Protein AF-E0ND48-F1 (afdb_monomer_lite)

Foldseek 3Di:
DVVVVVVVCQDPPHPCPPHDPLVVCLVVVVVVCVPVVDQDSVVVLVVFDKDDPDPQKIWTADPVRWIKIWGWDDDPNGIDIDIFTDPDDPPDPPVVRVD

Sequence (99 aa):
TQAQLALYKYQPSSKYFGQSMAVIAQSEFVEFAKINKSENVIDCFSFFWNRRIKHDIWLISFSDNSEMVIKESLKDGHKIYKFEFCEIVDNCNFDDVFV

Organism: Neisseria meningitidis serogroup B (strain ATCC 13091 / M2091) (NCBI:txid862513)

pLDDT: mean 77.2, std 11.57, range [49.81, 91.19]

Radius of gyration: 14.3 Å; chains: 1; bounding box: 38×26×34 Å

InterPro domains:
  IPR009509 Protein of unknown function DUF1132 [PF06575] (5-98)

Secondary structure (DSSP, 8-state):
-HHHHHHHHTSTTSTTTT--HHHHHHHHHHHHHHHH--S-TGGGGTTSEEEESSSSEEEEE-TTS-EEEEEEEEETTEEEEEEEEE---TT--TTGGG-

Structure (mmCIF, N/CA/C/O backbone):
data_AF-E0ND48-F1
#
_entry.id   AF-E0ND48-F1
#
loop_
_atom_site.group_PDB
_atom_site.id
_atom_site.type_symbol
_atom_site.label_atom_id
_atom_site.label_alt_id
_atom_site.label_comp_id
_atom_site.label_asym_id
_atom_site.label_entity_id
_atom_site.label_seq_id
_atom_site.pdbx_PDB_ins_code
_atom_site.Cartn_x
_atom_site.Cartn_y
_atom_site.Cartn_z
_atom_site.occupancy
_atom_site.B_iso_or_equiv
_atom_site.auth_seq_id
_atom_site.auth_comp_id
_atom_site.auth_asym_id
_atom_site.auth_atom_id
_atom_site.pdbx_PDB_model_num
ATOM 1 N N . THR A 1 1 ? 20.592 13.822 -3.912 1.00 66.75 1 THR A N 1
ATOM 2 C CA . THR A 1 1 ? 19.253 14.440 -4.075 1.00 66.75 1 THR A CA 1
ATOM 3 C C . THR A 1 1 ? 18.172 13.407 -3.786 1.00 66.75 1 THR A C 1
ATOM 5 O O . THR A 1 1 ? 18.474 12.220 -3.803 1.00 66.75 1 THR A O 1
ATOM 8 N N . GLN A 1 2 ? 16.925 13.821 -3.530 1.00 51.69 2 GLN A N 1
ATOM 9 C CA . GLN A 1 2 ? 15.785 12.900 -3.329 1.00 51.69 2 GLN A CA 1
ATOM 10 C C . GLN A 1 2 ? 15.628 11.905 -4.502 1.00 51.69 2 GLN A C 1
ATOM 12 O O . GLN A 1 2 ? 15.428 10.715 -4.285 1.00 51.69 2 GLN A O 1
ATOM 17 N N . ALA A 1 3 ? 15.861 12.359 -5.740 1.00 56.97 3 ALA A N 1
ATOM 18 C CA . ALA A 1 3 ? 15.841 11.512 -6.936 1.00 56.97 3 ALA A CA 1
ATOM 19 C C . ALA A 1 3 ? 16.920 10.408 -6.934 1.00 56.97 3 ALA A C 1
ATOM 21 O O . ALA A 1 3 ? 16.657 9.284 -7.350 1.00 56.97 3 ALA A O 1
ATOM 22 N N . GLN A 1 4 ? 18.123 10.695 -6.425 1.00 56.16 4 GLN A N 1
ATOM 23 C CA . GLN A 1 4 ? 19.200 9.701 -6.314 1.00 56.16 4 GLN A CA 1
ATOM 24 C C . GLN A 1 4 ? 18.901 8.637 -5.247 1.00 56.16 4 GLN A C 1
ATOM 26 O O . GLN A 1 4 ? 19.252 7.477 -5.434 1.00 56.16 4 GLN A O 1
ATOM 31 N N . LEU A 1 5 ? 18.221 9.009 -4.156 1.00 58.38 5 LEU A N 1
ATOM 32 C CA . LEU A 1 5 ? 17.758 8.054 -3.142 1.00 58.38 5 LEU A CA 1
ATOM 33 C C . LEU A 1 5 ? 16.640 7.156 -3.683 1.00 58.38 5 LEU A C 1
ATOM 35 O O . LEU A 1 5 ? 16.655 5.956 -3.426 1.00 58.38 5 LEU A O 1
ATOM 39 N N . ALA A 1 6 ? 15.713 7.714 -4.469 1.00 61.25 6 ALA A N 1
ATOM 40 C CA . ALA A 1 6 ? 14.696 6.930 -5.166 1.00 61.25 6 ALA A CA 1
ATOM 41 C C . ALA A 1 6 ? 15.346 5.907 -6.113 1.00 61.25 6 ALA A C 1
ATOM 43 O O . ALA A 1 6 ? 15.048 4.725 -6.016 1.00 61.25 6 ALA A O 1
ATOM 44 N N . LEU A 1 7 ? 16.310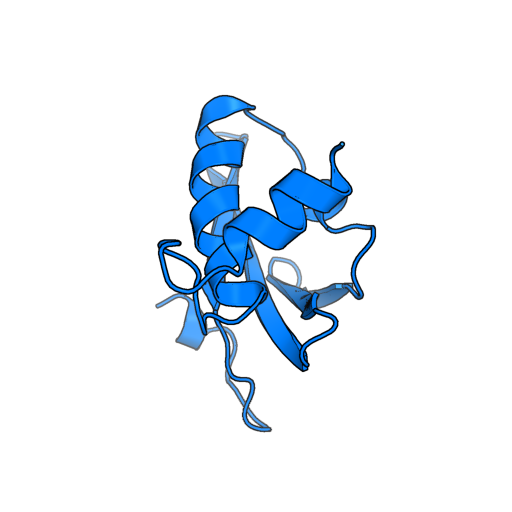 6.331 -6.939 1.00 59.31 7 LEU A N 1
ATOM 45 C CA . LEU A 1 7 ? 17.083 5.445 -7.821 1.00 59.31 7 LEU A CA 1
ATOM 46 C C . LEU A 1 7 ? 17.841 4.345 -7.059 1.00 59.31 7 LEU A C 1
ATOM 48 O O . LEU A 1 7 ? 17.885 3.211 -7.527 1.00 59.31 7 LEU A O 1
ATOM 52 N N . TYR A 1 8 ? 18.401 4.647 -5.882 1.00 58.38 8 TYR A N 1
ATOM 53 C CA . TYR A 1 8 ? 19.106 3.664 -5.049 1.00 58.38 8 TYR A CA 1
ATOM 54 C C . TYR A 1 8 ? 18.182 2.544 -4.551 1.00 58.38 8 TYR A C 1
ATOM 56 O O . TYR A 1 8 ? 18.576 1.379 -4.544 1.00 58.38 8 TYR A O 1
ATOM 64 N N . LYS A 1 9 ? 16.925 2.868 -4.206 1.00 60.31 9 LYS A N 1
ATOM 65 C CA . LYS A 1 9 ? 15.929 1.865 -3.793 1.00 60.31 9 LYS A CA 1
ATOM 66 C C . LYS A 1 9 ? 15.603 0.861 -4.908 1.00 60.31 9 LYS A C 1
ATOM 68 O O . LYS A 1 9 ? 15.196 -0.247 -4.585 1.00 60.31 9 LYS A O 1
ATOM 73 N N . TYR A 1 10 ? 15.847 1.187 -6.176 1.00 62.44 10 TYR A N 1
ATOM 74 C CA . TYR A 1 10 ? 15.614 0.288 -7.313 1.00 62.44 10 TYR A CA 1
ATOM 75 C C . TYR A 1 10 ? 16.893 -0.367 -7.863 1.00 62.44 10 TYR A C 1
ATOM 77 O O . TYR A 1 10 ? 16.865 -0.942 -8.949 1.00 62.44 10 TYR A O 1
ATOM 85 N N . GLN A 1 11 ? 18.027 -0.294 -7.158 1.00 69.94 11 GLN A N 1
ATOM 86 C CA . GLN A 1 11 ? 19.253 -0.984 -7.580 1.00 69.94 11 GLN A CA 1
ATOM 87 C C . GLN A 1 11 ? 19.236 -2.478 -7.227 1.00 69.94 11 GLN A C 1
ATOM 89 O O . GLN A 1 11 ? 18.610 -2.836 -6.234 1.00 69.94 11 GLN A O 1
ATOM 94 N N . PRO A 1 12 ? 19.977 -3.342 -7.955 1.00 68.75 12 PRO A N 1
ATOM 95 C CA . PRO A 1 12 ? 20.057 -4.787 -7.688 1.00 68.75 12 PRO A CA 1
ATOM 96 C C . PRO A 1 12 ? 20.395 -5.186 -6.247 1.00 68.75 12 PRO A C 1
ATOM 98 O O . PRO A 1 12 ? 19.999 -6.252 -5.793 1.00 68.75 12 PRO A O 1
ATOM 101 N N . SER A 1 13 ? 21.127 -4.339 -5.523 1.00 76.06 13 SER A N 1
ATOM 102 C CA . SER A 1 13 ? 21.508 -4.552 -4.123 1.00 76.06 13 SER A CA 1
ATOM 103 C C . SER A 1 13 ? 20.442 -4.117 -3.107 1.00 76.06 13 SER A C 1
ATOM 105 O O . SER A 1 13 ? 20.631 -4.306 -1.907 1.00 76.06 13 SER A O 1
ATOM 107 N N . SER A 1 14 ? 19.344 -3.507 -3.554 1.00 80.44 14 SER A N 1
ATOM 108 C CA . SER A 1 14 ? 18.259 -3.039 -2.693 1.00 80.44 14 SER A CA 1
ATOM 109 C C . SER A 1 14 ?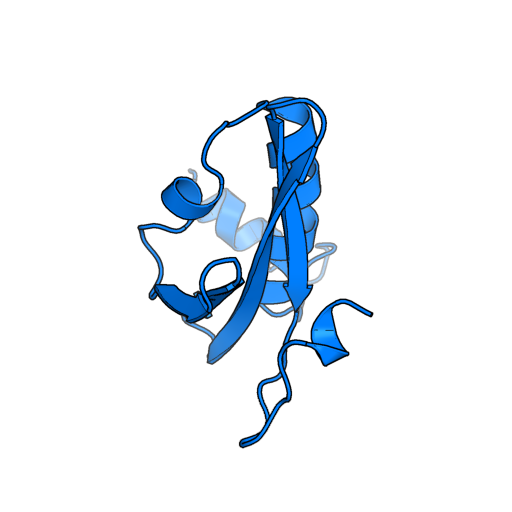 17.285 -4.165 -2.349 1.00 80.44 14 SER A C 1
ATOM 111 O O . SER A 1 14 ? 16.957 -4.992 -3.198 1.00 80.44 14 SER A O 1
ATOM 113 N N . LYS A 1 15 ? 16.706 -4.116 -1.139 1.00 79.94 15 LYS A N 1
ATOM 114 C CA . LYS A 1 15 ? 15.582 -4.986 -0.733 1.00 79.94 15 LYS A CA 1
ATOM 115 C C . LYS A 1 15 ? 14.340 -4.853 -1.628 1.00 79.94 15 LYS A C 1
ATOM 117 O O . LYS A 1 15 ? 13.459 -5.699 -1.571 1.00 79.94 15 LYS A O 1
ATOM 122 N N . TYR A 1 16 ? 14.275 -3.796 -2.437 1.00 81.06 16 TYR A N 1
ATOM 123 C CA . TYR A 1 16 ? 13.157 -3.485 -3.326 1.00 81.06 16 TYR A CA 1
ATOM 124 C C . TYR A 1 16 ? 13.449 -3.738 -4.806 1.00 81.06 16 TYR A C 1
ATOM 126 O O . TYR A 1 16 ? 12.632 -3.397 -5.660 1.00 81.06 16 TYR A O 1
ATOM 134 N N . PHE A 1 17 ? 14.597 -4.331 -5.138 1.00 82.31 17 PHE A N 1
ATOM 135 C CA . PHE A 1 17 ? 14.902 -4.647 -6.526 1.00 82.31 17 PHE A CA 1
ATOM 136 C C . PHE A 1 17 ? 13.863 -5.599 -7.130 1.00 82.31 17 PHE A C 1
ATOM 138 O O . PHE A 1 17 ? 13.575 -6.653 -6.565 1.00 82.31 17 PHE A O 1
ATOM 145 N N . GLY A 1 18 ? 13.305 -5.219 -8.281 1.00 79.19 18 GLY A N 1
ATOM 146 C CA . GLY A 1 18 ? 12.290 -6.007 -8.986 1.00 79.19 18 GLY A CA 1
ATOM 147 C C . GLY A 1 18 ? 10.924 -6.080 -8.294 1.00 79.19 18 GLY A C 1
ATOM 148 O O . GLY A 1 18 ? 10.060 -6.803 -8.776 1.00 79.19 18 GLY A O 1
ATOM 149 N N . GLN A 1 19 ? 10.716 -5.359 -7.187 1.00 85.50 19 GLN A N 1
ATOM 150 C CA . GLN A 1 19 ? 9.422 -5.287 -6.508 1.00 85.50 19 GLN A CA 1
ATOM 151 C C . GLN A 1 19 ? 8.538 -4.206 -7.132 1.00 85.50 19 GLN A C 1
ATOM 153 O O . GLN A 1 19 ? 9.038 -3.177 -7.594 1.00 85.50 19 GLN A O 1
ATOM 158 N N . SER A 1 20 ? 7.223 -4.425 -7.104 1.00 86.50 20 SER A N 1
ATOM 159 C CA . SER A 1 20 ? 6.254 -3.423 -7.543 1.00 86.50 20 SER A CA 1
ATOM 160 C C . SER A 1 20 ? 6.187 -2.245 -6.570 1.00 86.50 20 SER A C 1
ATOM 162 O O . SER A 1 20 ? 6.444 -2.382 -5.369 1.00 86.50 20 SER A O 1
ATOM 164 N N . MET A 1 21 ? 5.802 -1.073 -7.069 1.00 86.50 21 MET A N 1
ATOM 165 C CA . MET A 1 21 ? 5.618 0.123 -6.250 1.00 86.50 21 MET A CA 1
ATOM 166 C C . MET A 1 21 ? 4.606 -0.108 -5.131 1.00 86.50 21 MET A C 1
ATOM 168 O O . MET A 1 21 ? 4.825 0.383 -4.027 1.00 86.50 21 MET A O 1
ATOM 172 N N . ALA A 1 22 ? 3.554 -0.888 -5.375 1.00 87.12 22 ALA A N 1
ATOM 173 C CA . ALA A 1 22 ? 2.578 -1.249 -4.358 1.00 87.12 22 ALA A CA 1
ATOM 174 C C . ALA A 1 22 ? 3.186 -2.080 -3.213 1.00 87.12 22 ALA A C 1
ATOM 176 O O . ALA A 1 22 ? 2.937 -1.768 -2.049 1.00 87.12 22 ALA A O 1
ATOM 177 N N . VAL A 1 23 ? 4.039 -3.070 -3.507 1.00 85.38 23 VAL A N 1
ATOM 178 C CA . VAL A 1 23 ? 4.735 -3.870 -2.476 1.00 85.38 23 VAL A CA 1
ATOM 179 C C . VAL A 1 23 ? 5.701 -3.006 -1.660 1.00 85.38 23 VAL A C 1
ATOM 181 O O . VAL A 1 23 ? 5.765 -3.100 -0.429 1.00 85.38 23 VAL A O 1
ATOM 184 N N . ILE A 1 24 ? 6.437 -2.124 -2.339 1.00 85.56 24 ILE A N 1
ATOM 185 C CA . ILE A 1 24 ? 7.357 -1.182 -1.691 1.00 85.56 24 ILE A CA 1
ATOM 186 C C . ILE A 1 24 ? 6.574 -0.218 -0.795 1.00 85.56 24 ILE A C 1
ATOM 188 O O . ILE A 1 24 ? 6.947 -0.001 0.359 1.00 85.56 24 ILE A O 1
ATOM 192 N N . ALA A 1 25 ? 5.478 0.342 -1.313 1.00 84.38 25 ALA A N 1
ATOM 193 C CA . ALA A 1 25 ? 4.616 1.262 -0.591 1.00 84.38 25 ALA A CA 1
ATOM 194 C C . ALA A 1 25 ? 4.012 0.591 0.642 1.00 84.38 25 ALA A C 1
ATOM 196 O O . ALA A 1 25 ? 4.139 1.152 1.722 1.00 84.38 25 ALA A O 1
ATOM 197 N N . GLN A 1 26 ? 3.444 -0.612 0.520 1.00 84.62 26 GLN A N 1
ATOM 198 C CA . GLN A 1 26 ? 2.905 -1.377 1.648 1.00 84.62 26 GLN A CA 1
ATOM 199 C C . GLN A 1 26 ? 3.958 -1.549 2.756 1.00 84.62 26 GLN A C 1
ATOM 201 O O . GLN A 1 26 ? 3.699 -1.234 3.919 1.00 84.62 26 GLN A O 1
ATOM 206 N N . SER A 1 27 ? 5.165 -1.988 2.387 1.00 81.81 27 SER A N 1
ATOM 207 C CA . SER A 1 27 ? 6.255 -2.260 3.332 1.00 81.81 27 SER A CA 1
ATOM 208 C C . SER A 1 27 ? 6.726 -0.998 4.063 1.00 81.81 27 SER A C 1
ATOM 210 O O . SER A 1 27 ? 6.859 -0.994 5.286 1.00 81.81 27 SER A O 1
ATOM 212 N N . GLU A 1 28 ? 6.949 0.097 3.333 1.00 80.69 28 GLU A N 1
ATOM 213 C CA . GLU A 1 28 ? 7.453 1.348 3.915 1.00 80.69 28 GLU A CA 1
ATOM 214 C C . GLU A 1 28 ? 6.353 2.120 4.660 1.00 80.69 28 GLU A C 1
ATOM 216 O O . GLU A 1 28 ? 6.628 2.756 5.679 1.00 80.69 28 GLU A O 1
ATOM 221 N N . PHE A 1 29 ? 5.097 2.071 4.199 1.00 78.12 29 PHE A N 1
ATOM 222 C CA . PHE A 1 29 ? 4.010 2.817 4.836 1.00 78.12 29 PHE A CA 1
ATOM 223 C C . PHE A 1 29 ? 3.542 2.207 6.149 1.00 78.12 29 PHE A C 1
ATOM 225 O O . PHE A 1 29 ? 3.159 2.959 7.046 1.00 78.12 29 PHE A O 1
ATOM 232 N N . VAL A 1 30 ? 3.619 0.884 6.317 1.00 69.00 30 VAL A N 1
ATOM 233 C CA . VAL A 1 30 ? 3.382 0.258 7.627 1.00 69.00 30 VAL A CA 1
ATOM 234 C C . VAL A 1 30 ? 4.363 0.809 8.667 1.00 69.00 30 VAL A C 1
ATOM 236 O O . VAL A 1 30 ? 3.971 1.094 9.800 1.00 69.00 30 VAL A O 1
ATOM 239 N N . GLU A 1 31 ? 5.628 1.002 8.294 1.00 68.81 31 GLU A N 1
ATOM 240 C CA . GLU A 1 31 ? 6.638 1.600 9.171 1.00 68.81 31 GLU A CA 1
ATOM 241 C C . GLU A 1 31 ? 6.393 3.101 9.378 1.00 68.81 31 GLU A C 1
ATOM 243 O O . GLU A 1 31 ? 6.382 3.576 10.516 1.00 68.81 31 GLU A O 1
ATOM 248 N N . PHE A 1 32 ? 6.105 3.842 8.305 1.00 71.88 32 PHE A N 1
ATOM 249 C CA . PHE A 1 32 ? 5.797 5.270 8.377 1.00 71.88 32 PHE A CA 1
ATOM 250 C C . PHE A 1 32 ? 4.590 5.564 9.280 1.00 71.88 32 PHE A C 1
ATOM 252 O O . PHE A 1 32 ? 4.664 6.472 10.111 1.00 71.88 32 PHE A O 1
ATOM 259 N N . ALA A 1 33 ? 3.502 4.796 9.158 1.00 66.56 33 ALA A N 1
ATOM 260 C CA . ALA A 1 33 ? 2.281 4.969 9.942 1.00 66.56 33 ALA A CA 1
ATOM 261 C C . ALA A 1 33 ? 2.515 4.703 11.438 1.00 66.56 33 ALA A C 1
ATOM 263 O O . ALA A 1 33 ? 2.022 5.457 12.279 1.00 66.56 33 ALA A O 1
ATOM 264 N N . LYS A 1 34 ? 3.328 3.688 11.777 1.00 65.12 34 LYS A N 1
ATOM 265 C CA . LYS A 1 34 ? 3.736 3.410 13.167 1.00 65.12 34 LYS A CA 1
ATOM 266 C C . LYS A 1 34 ? 4.501 4.579 13.790 1.00 65.12 34 LYS A C 1
ATOM 268 O O . LYS A 1 34 ? 4.311 4.867 14.968 1.00 65.12 34 LYS A O 1
ATOM 273 N N . ILE A 1 35 ? 5.360 5.239 13.011 1.00 68.81 35 ILE A N 1
ATOM 274 C CA . ILE A 1 35 ? 6.229 6.321 13.495 1.00 68.81 35 ILE A CA 1
ATOM 275 C C . ILE A 1 35 ? 5.473 7.651 13.581 1.00 68.81 35 ILE A C 1
ATOM 277 O O . ILE A 1 35 ? 5.578 8.356 14.582 1.00 68.81 35 ILE A O 1
ATOM 281 N N . ASN A 1 36 ? 4.707 8.001 12.546 1.00 64.50 36 ASN A N 1
ATOM 282 C CA . ASN A 1 36 ? 4.187 9.360 12.376 1.00 64.50 36 ASN A CA 1
ATOM 283 C C . ASN A 1 36 ? 2.785 9.572 12.952 1.00 64.50 36 ASN A C 1
ATOM 285 O O . ASN A 1 36 ? 2.318 10.707 12.949 1.00 64.50 36 ASN A O 1
ATOM 289 N N . LYS A 1 37 ? 2.112 8.516 13.442 1.00 65.56 37 LYS A N 1
ATOM 290 C CA . LYS A 1 37 ? 0.748 8.577 14.012 1.00 65.56 37 LYS A CA 1
ATOM 291 C C . LYS A 1 37 ? -0.227 9.414 13.163 1.00 65.56 37 LYS A C 1
ATOM 293 O O . LYS A 1 37 ? -1.099 10.083 13.709 1.00 65.56 37 LYS A O 1
ATOM 298 N N . SER A 1 38 ? -0.045 9.424 11.839 1.00 62.00 38 SER A N 1
ATOM 299 C CA . SER A 1 38 ? -0.855 10.253 10.946 1.00 62.00 38 SER A CA 1
ATOM 300 C C . SER A 1 38 ? -2.306 9.797 11.022 1.00 62.00 38 SER A C 1
ATOM 302 O O . SER A 1 38 ? -2.598 8.619 10.809 1.00 62.00 38 SER A O 1
ATOM 304 N N . GLU A 1 39 ? -3.211 10.725 11.326 1.00 62.94 39 GLU A N 1
ATOM 305 C CA . GLU A 1 39 ? -4.633 10.408 11.451 1.00 62.94 39 GLU A CA 1
ATOM 306 C C . GLU A 1 39 ? -5.265 10.069 10.097 1.00 62.94 39 GLU A C 1
ATOM 308 O O . GLU A 1 39 ? -6.235 9.312 10.069 1.00 62.94 39 GLU A O 1
ATOM 313 N N . ASN A 1 40 ? -4.705 10.552 8.978 1.00 76.25 40 ASN A N 1
ATOM 314 C CA . ASN A 1 40 ? -5.217 10.284 7.635 1.00 76.25 40 ASN A CA 1
ATOM 315 C C . ASN A 1 40 ? -4.131 9.765 6.681 1.00 76.25 40 ASN A C 1
ATOM 317 O O . ASN A 1 40 ? -3.446 10.523 5.998 1.00 76.25 40 ASN A O 1
ATOM 321 N N . VAL A 1 41 ? -3.976 8.441 6.635 1.00 80.31 41 VAL A N 1
ATOM 322 C CA . VAL A 1 41 ? -3.023 7.757 5.745 1.00 80.31 41 VAL A CA 1
ATOM 323 C C . VAL A 1 41 ? -3.366 7.961 4.268 1.00 80.31 41 VAL A C 1
ATOM 325 O O . VAL A 1 41 ? -2.459 8.005 3.441 1.00 80.31 41 VAL A O 1
ATOM 328 N N . ILE A 1 42 ? -4.649 8.107 3.926 1.00 84.31 42 ILE A N 1
ATOM 329 C CA . ILE A 1 42 ? -5.090 8.254 2.532 1.00 84.31 42 ILE A CA 1
ATOM 330 C C . ILE A 1 42 ? -4.527 9.539 1.911 1.00 84.31 42 ILE A C 1
ATOM 332 O O . ILE A 1 42 ? -4.094 9.523 0.760 1.00 84.31 42 ILE A O 1
ATOM 336 N N . ASP A 1 43 ? -4.422 10.620 2.689 1.00 84.69 43 ASP A N 1
ATOM 337 C CA . ASP A 1 43 ? -3.880 11.901 2.214 1.00 84.69 43 ASP A CA 1
ATOM 338 C C . ASP A 1 43 ? -2.412 11.785 1.776 1.00 84.69 43 ASP A C 1
ATOM 340 O O . ASP A 1 43 ? -1.978 12.481 0.854 1.00 84.69 43 ASP A O 1
ATOM 344 N N . CYS A 1 44 ? -1.647 10.859 2.367 1.00 82.94 44 CYS A N 1
ATOM 345 C CA . CYS A 1 44 ? -0.271 10.587 1.951 1.00 82.94 44 CYS A CA 1
ATOM 346 C C . CYS A 1 44 ? -0.179 10.011 0.527 1.00 82.94 44 CYS A C 1
ATOM 348 O O . CYS A 1 44 ? 0.873 10.116 -0.103 1.00 82.94 44 CYS A O 1
ATOM 350 N N . PHE A 1 45 ? -1.270 9.438 0.013 1.00 85.25 45 PHE A N 1
ATOM 351 C CA . PHE A 1 45 ? -1.373 8.895 -1.341 1.00 85.25 45 PHE A CA 1
ATOM 352 C C . PHE A 1 45 ? -2.129 9.814 -2.307 1.00 85.25 45 PHE A C 1
ATOM 354 O O . PHE A 1 45 ? -2.385 9.420 -3.441 1.00 85.25 45 PHE A O 1
ATOM 361 N N . SER A 1 46 ? -2.442 11.052 -1.909 1.00 84.38 46 SER A N 1
ATOM 362 C CA . SER A 1 46 ? -3.179 12.019 -2.742 1.00 84.38 46 SER A C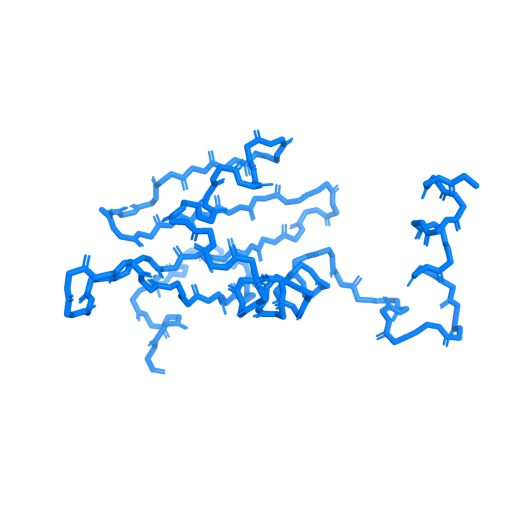A 1
ATOM 363 C C . SER A 1 46 ? -2.505 12.343 -4.084 1.00 84.38 46 SER A C 1
ATOM 365 O O . SER A 1 46 ? -3.183 12.730 -5.031 1.00 84.38 46 SER A O 1
ATOM 367 N N . PHE A 1 47 ? -1.185 12.152 -4.186 1.00 84.38 47 PHE A N 1
ATOM 368 C CA . PHE A 1 47 ? -0.419 12.325 -5.425 1.00 84.38 47 PHE A CA 1
ATOM 369 C C . PHE A 1 47 ? -0.543 11.150 -6.407 1.00 84.38 47 PHE A C 1
ATOM 371 O O . PHE A 1 47 ? -0.155 11.287 -7.566 1.00 84.38 47 PHE A O 1
ATOM 378 N N . PHE A 1 48 ? -1.056 10.004 -5.958 1.00 87.81 48 PHE A N 1
ATOM 379 C CA . PHE A 1 48 ? -1.331 8.842 -6.798 1.00 87.81 48 PHE A CA 1
ATOM 380 C C . PHE A 1 48 ? -2.799 8.816 -7.204 1.00 87.81 48 PHE A C 1
ATOM 382 O O . PHE A 1 48 ? -3.661 9.385 -6.527 1.00 87.81 48 PHE A O 1
ATOM 389 N N . TRP A 1 49 ? -3.098 8.110 -8.297 1.00 88.75 49 TRP A N 1
ATOM 390 C CA . TRP A 1 49 ? -4.485 7.820 -8.627 1.00 88.75 49 TRP A CA 1
ATOM 391 C C . TRP A 1 49 ? -5.086 6.990 -7.495 1.00 88.75 49 TRP A C 1
ATOM 393 O O . TRP A 1 49 ? -4.616 5.895 -7.195 1.00 88.75 49 TRP A O 1
ATOM 403 N N . ASN A 1 50 ? -6.105 7.532 -6.840 1.00 89.81 50 ASN A N 1
ATOM 404 C CA . ASN A 1 50 ? -6.774 6.871 -5.737 1.00 89.81 50 ASN A CA 1
ATOM 405 C C . ASN A 1 50 ? -8.285 6.972 -5.915 1.00 89.81 50 ASN A C 1
ATOM 407 O O . ASN A 1 50 ? -8.810 7.984 -6.383 1.00 89.81 50 ASN A O 1
ATOM 411 N N . ARG A 1 51 ? -8.993 5.903 -5.557 1.00 89.44 51 ARG A N 1
ATOM 412 C CA . ARG A 1 51 ? -10.456 5.877 -5.571 1.00 89.44 51 ARG A CA 1
ATOM 413 C C . ARG A 1 51 ? -10.996 5.099 -4.386 1.00 89.44 51 ARG A C 1
ATOM 415 O O . ARG A 1 51 ? -10.447 4.076 -3.986 1.00 89.44 51 ARG A O 1
ATOM 422 N N . ARG A 1 52 ? -12.123 5.558 -3.856 1.00 90.19 52 ARG A N 1
ATOM 423 C CA . ARG A 1 52 ? -12.865 4.848 -2.816 1.00 90.19 52 ARG A CA 1
ATOM 424 C C . ARG A 1 52 ? -13.723 3.757 -3.462 1.00 90.19 52 ARG A C 1
ATOM 426 O O . ARG A 1 52 ? -14.562 4.065 -4.305 1.00 90.19 52 ARG A O 1
ATOM 433 N N . ILE A 1 53 ? -13.496 2.498 -3.088 1.00 88.56 53 ILE A N 1
ATOM 434 C CA . ILE A 1 53 ? -14.225 1.326 -3.613 1.00 88.56 53 ILE A CA 1
ATOM 435 C C . ILE A 1 53 ? -15.408 0.966 -2.708 1.00 88.56 53 ILE A C 1
ATOM 437 O O . ILE A 1 53 ? -16.476 0.603 -3.195 1.00 88.56 53 ILE A O 1
ATOM 441 N N . LYS A 1 54 ? -15.232 1.104 -1.387 1.00 87.25 54 LYS A N 1
ATOM 442 C CA . LYS A 1 54 ? -16.282 0.962 -0.364 1.00 87.25 54 LYS A CA 1
ATOM 443 C C . LYS A 1 54 ? -16.144 2.053 0.689 1.00 87.25 54 LYS A C 1
ATOM 445 O O . LYS A 1 54 ? -15.200 2.837 0.657 1.00 87.25 54 LYS A O 1
ATOM 450 N N . HIS A 1 55 ? -17.069 2.111 1.646 1.00 87.56 55 HIS A N 1
ATOM 451 C CA . HIS A 1 55 ? -17.006 3.128 2.695 1.00 87.56 55 HIS A CA 1
ATOM 452 C C . HIS A 1 55 ? -15.663 3.098 3.452 1.00 87.56 55 HIS A C 1
ATOM 454 O O . HIS A 1 55 ? -15.156 4.142 3.836 1.00 87.56 55 HIS A O 1
ATOM 460 N N . ASP A 1 56 ? -15.067 1.934 3.642 1.00 88.88 5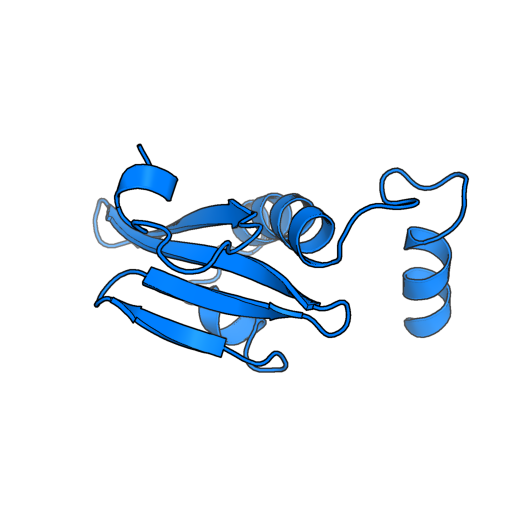6 ASP A N 1
ATOM 461 C CA . ASP A 1 56 ? -13.839 1.724 4.402 1.00 88.88 56 ASP A CA 1
ATOM 462 C C . ASP A 1 56 ? -12.656 1.291 3.535 1.00 88.88 56 ASP A C 1
ATOM 464 O O . ASP A 1 56 ? -11.570 1.095 4.065 1.00 88.88 56 ASP A O 1
ATOM 468 N N . ILE A 1 57 ? -12.830 1.148 2.218 1.00 89.44 57 ILE A N 1
ATOM 469 C CA . ILE A 1 57 ? -11.809 0.581 1.331 1.00 89.44 57 ILE A CA 1
ATOM 470 C C . ILE A 1 57 ? -11.439 1.564 0.224 1.00 89.44 57 ILE A C 1
ATOM 472 O O . ILE A 1 57 ? -12.293 2.014 -0.548 1.00 89.44 57 ILE A O 1
ATOM 476 N N . TRP A 1 58 ? -10.143 1.829 0.112 1.00 90.88 58 TRP A N 1
ATOM 477 C CA . TRP A 1 58 ? -9.522 2.666 -0.906 1.00 90.88 58 TRP A CA 1
ATOM 478 C C . TRP A 1 58 ? -8.597 1.839 -1.787 1.00 90.88 58 TRP A C 1
ATOM 480 O O . TRP A 1 58 ? -7.858 1.001 -1.286 1.00 90.88 58 TRP A O 1
ATOM 490 N N . LEU A 1 59 ? -8.620 2.104 -3.088 1.00 90.56 59 LEU A N 1
ATOM 491 C CA . LEU A 1 59 ? -7.669 1.571 -4.055 1.00 90.56 59 LEU A CA 1
ATOM 492 C C . LEU A 1 59 ? -6.698 2.676 -4.455 1.00 90.56 59 LEU A C 1
ATOM 494 O O . LEU A 1 59 ? -7.138 3.764 -4.832 1.00 90.56 59 LEU A O 1
ATOM 498 N N . ILE A 1 60 ? -5.405 2.378 -4.392 1.00 91.19 60 ILE A N 1
ATOM 499 C CA . ILE A 1 60 ? -4.309 3.232 -4.840 1.00 91.19 60 ILE A CA 1
ATOM 500 C C . ILE A 1 60 ? -3.651 2.556 -6.042 1.00 91.19 60 ILE A C 1
ATOM 502 O O . ILE A 1 60 ? -3.157 1.437 -5.913 1.00 91.19 60 ILE A O 1
ATOM 506 N N . SER A 1 61 ? -3.627 3.236 -7.186 1.00 90.31 61 SER A N 1
ATOM 507 C CA . SER A 1 61 ? -2.979 2.757 -8.409 1.00 90.31 61 SER A CA 1
ATOM 508 C C . SER A 1 61 ? -1.666 3.516 -8.630 1.00 90.31 61 SER A C 1
ATOM 510 O O . SER A 1 61 ? -1.625 4.752 -8.600 1.00 90.31 61 SER A O 1
ATOM 512 N N . PHE A 1 62 ? -0.584 2.772 -8.849 1.00 87.75 62 PHE A N 1
ATOM 513 C CA . PHE A 1 62 ? 0.764 3.301 -9.053 1.00 87.75 62 PHE A CA 1
ATOM 514 C C . PHE A 1 62 ? 1.138 3.349 -10.541 1.00 87.75 62 PHE A C 1
ATOM 516 O O . PHE A 1 62 ? 0.483 2.760 -11.398 1.00 87.75 62 PHE A O 1
ATOM 523 N N . SER A 1 63 ? 2.215 4.068 -10.871 1.00 86.19 63 SER A N 1
ATOM 524 C CA . SER A 1 63 ? 2.643 4.285 -12.263 1.00 86.19 63 SER A CA 1
ATOM 525 C C . SER A 1 63 ? 3.187 3.039 -12.967 1.00 86.19 63 SER A C 1
ATOM 527 O O . SER A 1 63 ? 3.299 3.038 -14.188 1.00 86.19 63 SER A O 1
ATOM 529 N N . ASP A 1 64 ? 3.552 1.997 -12.221 1.00 85.25 64 ASP A N 1
ATOM 530 C CA . ASP A 1 64 ? 3.972 0.694 -12.753 1.00 85.25 64 ASP A CA 1
ATOM 531 C C . ASP A 1 64 ? 2.787 -0.272 -12.958 1.00 85.25 64 ASP A C 1
ATOM 533 O O . ASP A 1 64 ? 2.994 -1.467 -13.156 1.00 85.25 64 ASP A O 1
ATOM 537 N N . ASN A 1 65 ? 1.553 0.249 -12.924 1.00 85.81 65 ASN A N 1
ATOM 538 C CA . ASN A 1 65 ? 0.283 -0.485 -12.975 1.00 85.81 65 ASN A CA 1
ATOM 539 C C . ASN A 1 65 ? 0.039 -1.427 -11.789 1.00 85.81 65 ASN A C 1
ATOM 541 O O . ASN A 1 65 ? -0.922 -2.192 -11.812 1.00 85.81 65 ASN A O 1
ATOM 545 N N . SER A 1 66 ? 0.879 -1.380 -10.754 1.00 86.88 66 SER A N 1
ATOM 546 C CA . SER A 1 66 ? 0.593 -2.088 -9.513 1.00 86.88 66 SER A CA 1
ATOM 547 C C . SER A 1 66 ? -0.461 -1.346 -8.700 1.00 86.88 66 SER A C 1
ATOM 549 O O . SER A 1 66 ? -0.591 -0.120 -8.786 1.00 86.88 66 SER A O 1
ATOM 551 N N . GLU A 1 67 ? -1.216 -2.089 -7.896 1.00 89.06 67 GLU A N 1
ATOM 552 C CA . GLU A 1 67 ? -2.280 -1.526 -7.078 1.00 89.06 67 GLU A CA 1
ATOM 553 C C . GLU A 1 67 ? -2.182 -2.004 -5.629 1.00 89.06 67 GLU A C 1
ATOM 555 O O . GLU A 1 67 ? -1.713 -3.101 -5.317 1.00 89.06 67 GLU A O 1
ATOM 560 N N . MET A 1 68 ? -2.616 -1.140 -4.718 1.00 89.25 68 MET A N 1
ATOM 561 C CA . MET A 1 68 ? -2.681 -1.419 -3.291 1.00 89.25 68 MET A CA 1
ATOM 562 C C . MET A 1 68 ? -4.049 -1.027 -2.764 1.00 89.25 68 MET A C 1
ATOM 564 O O . MET A 1 68 ? -4.588 0.028 -3.103 1.00 89.25 68 MET A O 1
ATOM 568 N N . VAL A 1 69 ? -4.585 -1.854 -1.881 1.00 89.88 69 VAL A N 1
ATOM 569 C CA . VAL A 1 69 ? -5.846 -1.601 -1.206 1.00 89.88 69 VAL A CA 1
ATOM 570 C C . VAL A 1 69 ? -5.566 -1.195 0.236 1.00 89.88 69 VAL A C 1
ATOM 572 O O . VAL A 1 69 ? -4.768 -1.821 0.932 1.00 89.88 69 VAL A O 1
ATOM 575 N N . ILE A 1 70 ? -6.233 -0.141 0.697 1.00 88.62 70 ILE A N 1
ATOM 576 C CA . ILE A 1 70 ? -6.158 0.343 2.074 1.00 88.62 70 ILE A CA 1
ATOM 577 C C . ILE A 1 70 ? -7.540 0.209 2.703 1.00 88.62 70 ILE A C 1
ATOM 579 O O . ILE A 1 70 ? -8.504 0.791 2.203 1.00 88.62 70 ILE A O 1
ATOM 583 N N . LYS A 1 71 ? -7.630 -0.526 3.813 1.00 88.69 71 LYS A N 1
ATOM 584 C CA . LYS A 1 71 ? -8.839 -0.621 4.633 1.00 88.69 71 LYS A CA 1
ATOM 585 C C . LYS A 1 71 ? -8.704 0.231 5.888 1.00 88.69 71 LYS A C 1
ATOM 587 O O . LYS A 1 71 ? -7.812 0.005 6.704 1.00 88.69 71 LYS A O 1
ATOM 592 N N . GLU A 1 72 ? -9.602 1.191 6.036 1.00 87.69 72 GLU A N 1
ATOM 593 C CA . GLU A 1 72 ? -9.752 2.057 7.201 1.00 87.69 72 GLU A CA 1
ATOM 594 C C . GLU A 1 72 ? -10.730 1.425 8.199 1.00 87.69 72 GLU A C 1
ATOM 596 O O . GLU A 1 72 ? -11.813 0.978 7.846 1.00 87.69 72 GLU A O 1
ATOM 601 N N . SER A 1 73 ? -10.381 1.400 9.477 1.00 87.56 73 SER A N 1
ATOM 602 C CA . SER A 1 73 ? -11.292 0.982 10.546 1.00 87.56 73 SER A CA 1
ATOM 603 C C . SER A 1 73 ? -11.132 1.876 11.765 1.00 87.56 73 SER A C 1
ATOM 605 O O . SER A 1 73 ? -10.122 2.559 11.915 1.00 87.56 73 SER A O 1
ATOM 607 N N . LEU A 1 74 ? -12.134 1.884 12.641 1.00 86.69 74 LEU A N 1
ATOM 608 C CA . LEU A 1 74 ? -12.088 2.615 13.902 1.00 86.69 74 LEU A CA 1
ATOM 609 C C . LEU A 1 74 ? -11.889 1.634 15.053 1.00 86.69 74 LEU A C 1
ATOM 611 O O . LEU A 1 74 ? -12.643 0.672 15.192 1.00 86.69 74 LEU A O 1
ATOM 615 N N . LYS A 1 75 ? -10.899 1.905 15.901 1.00 83.00 75 LYS A N 1
ATOM 616 C CA . LYS A 1 75 ? -10.666 1.178 17.147 1.00 83.00 75 LYS A CA 1
ATOM 617 C C . LYS A 1 75 ? -10.374 2.180 18.252 1.00 83.00 75 LYS A C 1
ATOM 619 O O . LYS A 1 75 ? -9.470 2.996 18.115 1.00 83.00 75 LYS A O 1
ATOM 624 N N . ASP A 1 76 ? -11.167 2.136 19.318 1.00 85.31 76 ASP A N 1
ATOM 625 C CA . ASP A 1 76 ? -11.030 3.023 20.481 1.00 85.31 76 ASP A CA 1
ATOM 626 C C . ASP A 1 76 ? -11.021 4.524 20.112 1.00 85.31 76 ASP A C 1
ATOM 628 O O . ASP A 1 76 ? -10.311 5.324 20.708 1.00 85.31 76 ASP A O 1
ATOM 632 N N . GLY A 1 77 ? -11.790 4.911 19.084 1.00 80.56 77 GLY A N 1
ATOM 633 C CA . GLY A 1 77 ? -11.848 6.290 18.576 1.00 80.56 77 GLY A CA 1
ATOM 634 C C . GLY A 1 77 ? -10.698 6.686 17.640 1.00 80.56 77 GLY A C 1
ATOM 635 O O . GLY A 1 77 ? -10.720 7.784 17.091 1.00 80.56 77 GLY A O 1
ATOM 636 N N . HIS A 1 78 ? -9.735 5.794 17.401 1.00 78.50 78 HIS A N 1
ATOM 637 C CA . HIS A 1 78 ? -8.605 6.020 16.504 1.00 78.50 78 HIS A CA 1
ATOM 638 C C . HIS A 1 78 ? -8.775 5.279 15.177 1.00 78.50 78 HIS A C 1
ATOM 640 O O . HIS A 1 78 ? -9.236 4.135 15.133 1.00 78.50 78 HIS A O 1
ATOM 646 N N . LYS A 1 79 ? -8.363 5.927 14.084 1.00 80.56 79 LYS A N 1
ATOM 647 C CA . LYS A 1 79 ? -8.305 5.306 12.760 1.00 80.56 79 LYS A CA 1
ATOM 648 C C . LYS A 1 79 ? -7.133 4.329 12.685 1.00 80.56 79 LYS A C 1
ATOM 650 O O . LYS A 1 79 ? -6.003 4.668 13.030 1.00 80.56 79 LYS A O 1
ATOM 655 N N . ILE A 1 80 ? -7.413 3.120 12.218 1.00 83.31 80 ILE A N 1
ATOM 656 C CA . ILE A 1 80 ? -6.443 2.062 11.941 1.00 83.31 80 ILE A CA 1
ATOM 657 C C . ILE A 1 80 ? -6.511 1.724 10.460 1.00 83.31 80 ILE A C 1
ATOM 659 O O . ILE A 1 80 ? -7.596 1.640 9.885 1.00 83.31 80 ILE A O 1
ATOM 663 N N . TYR A 1 81 ? -5.346 1.469 9.875 1.00 84.19 81 TYR A N 1
ATOM 664 C CA . TYR A 1 81 ? -5.198 1.156 8.464 1.00 84.19 81 TYR A CA 1
ATOM 665 C C . TYR A 1 81 ? -4.594 -0.235 8.289 1.00 84.19 81 TYR A C 1
ATOM 667 O O . TYR A 1 81 ? -3.575 -0.557 8.904 1.00 84.19 81 TYR A O 1
ATOM 675 N N . LYS A 1 82 ? -5.227 -1.050 7.447 1.00 85.94 82 LYS A N 1
ATOM 676 C CA . LYS A 1 82 ? -4.644 -2.271 6.883 1.00 85.94 82 LYS A CA 1
ATOM 677 C C . LYS A 1 82 ? -4.308 -2.015 5.420 1.00 85.94 82 LYS A C 1
ATOM 679 O O . LYS A 1 82 ? -5.069 -1.339 4.734 1.00 85.94 82 LYS A O 1
ATOM 684 N N . PHE A 1 83 ? -3.194 -2.565 4.961 1.00 86.38 83 PHE A N 1
ATOM 685 C CA . PHE A 1 83 ? -2.690 -2.380 3.606 1.00 86.38 83 PHE A CA 1
ATOM 686 C C . PHE A 1 83 ? -2.500 -3.750 2.987 1.00 86.38 83 PHE A C 1
ATOM 688 O O . PHE A 1 83 ? -1.805 -4.569 3.584 1.00 86.38 83 PHE A O 1
ATOM 695 N N . G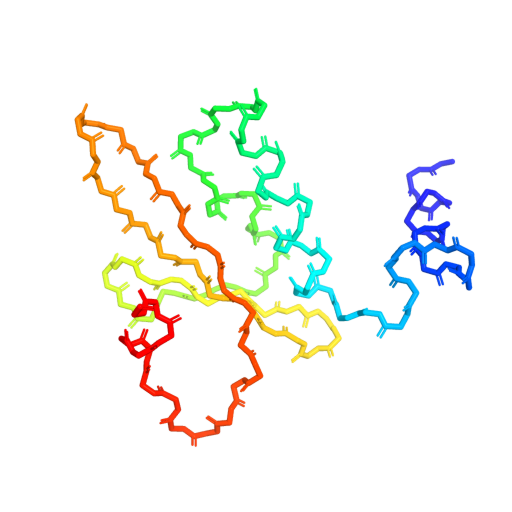LU A 1 84 ? -3.058 -3.974 1.807 1.00 84.12 84 GLU A N 1
ATOM 696 C CA . GLU A 1 84 ? -2.867 -5.213 1.062 1.00 84.12 84 GLU A CA 1
ATOM 697 C C . GLU A 1 84 ? -2.466 -4.915 -0.374 1.00 84.12 84 GLU A C 1
ATOM 699 O O . GLU A 1 84 ? -3.057 -4.065 -1.046 1.00 84.12 84 GLU A O 1
ATOM 704 N N . PHE A 1 85 ? -1.430 -5.611 -0.836 1.00 80.31 85 PHE A N 1
ATOM 705 C CA . PHE A 1 85 ? -1.079 -5.632 -2.245 1.00 80.31 85 PHE A CA 1
ATOM 706 C C . PHE A 1 85 ? -2.147 -6.418 -3.002 1.00 80.31 85 PHE A C 1
ATOM 708 O O . PHE A 1 85 ? -2.545 -7.501 -2.574 1.00 80.31 85 PHE A O 1
ATOM 715 N N . CYS A 1 86 ? -2.614 -5.881 -4.125 1.00 69.81 86 CYS A N 1
ATOM 716 C CA . CYS A 1 86 ? -3.590 -6.569 -4.950 1.00 69.81 86 CYS A CA 1
ATOM 717 C C . CYS A 1 86 ? -3.116 -6.540 -6.400 1.00 69.81 86 CYS A C 1
ATOM 719 O O . CYS A 1 86 ? -3.070 -5.484 -7.028 1.00 69.81 86 CYS A O 1
ATOM 721 N N . GLU A 1 87 ? -2.778 -7.707 -6.944 1.00 63.53 87 GLU A N 1
ATOM 722 C CA . GLU A 1 87 ? -2.809 -7.903 -8.391 1.00 63.53 87 GLU A CA 1
ATOM 723 C C . GLU A 1 87 ? -4.286 -8.012 -8.757 1.00 63.53 87 GLU A C 1
ATOM 725 O O . GLU A 1 87 ? -4.869 -9.092 -8.665 1.00 63.53 87 GLU A O 1
ATOM 730 N N . ILE A 1 88 ? -4.939 -6.884 -9.050 1.00 57.81 88 ILE A N 1
ATOM 731 C CA . ILE A 1 88 ? -6.357 -6.918 -9.401 1.00 57.81 88 ILE A CA 1
ATOM 732 C C . ILE A 1 88 ? -6.502 -7.668 -10.721 1.00 57.81 88 ILE A C 1
ATOM 734 O O . ILE A 1 88 ? -6.197 -7.165 -11.800 1.00 57.81 88 ILE A O 1
ATOM 738 N N . VAL A 1 89 ? -6.994 -8.896 -10.608 1.00 52.25 89 VAL A N 1
ATOM 739 C CA . VAL A 1 89 ? -7.625 -9.632 -11.695 1.00 52.25 89 VAL A CA 1
ATOM 740 C C . VAL A 1 89 ? -9.079 -9.161 -11.730 1.00 52.25 89 VAL A C 1
ATOM 742 O O . VAL A 1 89 ? -9.714 -9.033 -10.679 1.00 52.25 89 VAL A O 1
ATOM 745 N N . ASP A 1 90 ? -9.622 -8.865 -12.911 1.00 49.81 90 ASP A N 1
ATOM 746 C CA . ASP A 1 90 ? -11.031 -8.481 -13.054 1.00 49.81 90 ASP A CA 1
ATOM 747 C C . ASP A 1 90 ? -11.944 -9.435 -12.240 1.00 49.81 90 ASP A C 1
ATOM 749 O O . ASP A 1 90 ? -11.899 -10.652 -12.429 1.00 49.81 90 ASP A O 1
ATOM 753 N N . ASN A 1 91 ? -12.779 -8.874 -11.346 1.00 54.69 91 ASN A N 1
ATOM 754 C CA . ASN A 1 91 ? -13.671 -9.541 -10.366 1.00 54.69 91 ASN A CA 1
ATOM 755 C C . ASN A 1 91 ? -13.113 -9.902 -8.967 1.00 54.69 91 ASN A C 1
ATOM 757 O O . ASN A 1 91 ? -13.717 -10.727 -8.277 1.00 54.69 91 ASN A O 1
ATOM 761 N N . CYS A 1 92 ? -12.038 -9.274 -8.477 1.00 62.47 92 CYS A N 1
ATOM 762 C CA . CYS A 1 92 ? -11.628 -9.436 -7.072 1.00 62.47 92 CYS A CA 1
ATOM 763 C C . CYS A 1 92 ? -12.734 -9.025 -6.073 1.00 62.47 92 CYS A C 1
ATOM 765 O O . CYS A 1 92 ? -13.194 -7.880 -6.055 1.00 62.47 92 CYS A O 1
ATOM 767 N N . ASN A 1 93 ? -13.123 -9.946 -5.185 1.00 68.00 93 ASN A N 1
ATOM 768 C CA . ASN A 1 93 ? -13.937 -9.622 -4.017 1.00 68.00 93 ASN A CA 1
ATOM 769 C C . ASN A 1 93 ? -13.055 -8.955 -2.950 1.00 68.00 93 ASN A C 1
ATOM 771 O O . ASN A 1 93 ? -12.294 -9.615 -2.250 1.00 68.00 93 ASN A O 1
ATOM 775 N N . PHE A 1 94 ? -13.168 -7.634 -2.812 1.00 68.31 94 PHE A N 1
ATOM 776 C CA . PHE A 1 94 ? -12.360 -6.852 -1.868 1.00 68.31 94 PHE A CA 1
ATOM 777 C C . PHE A 1 94 ? -12.600 -7.186 -0.390 1.00 68.31 94 PHE A C 1
ATOM 779 O O . PHE A 1 94 ? -11.782 -6.803 0.445 1.00 68.31 94 PHE A O 1
ATOM 786 N N . ASP A 1 95 ? -13.692 -7.878 -0.047 1.00 67.25 95 ASP A N 1
ATOM 787 C CA . ASP A 1 95 ? -13.882 -8.368 1.323 1.00 67.25 95 ASP A CA 1
ATOM 788 C C . ASP A 1 95 ? -12.928 -9.525 1.643 1.00 67.25 95 ASP A C 1
ATOM 790 O O . ASP A 1 95 ? -12.428 -9.594 2.765 1.00 67.25 95 ASP A O 1
ATOM 794 N N . ASP A 1 96 ? -12.608 -10.359 0.647 1.00 68.75 96 ASP A N 1
ATOM 795 C CA . ASP A 1 96 ? -11.731 -11.526 0.798 1.00 68.75 96 ASP A CA 1
ATOM 796 C C . ASP A 1 96 ? -10.248 -11.133 0.900 1.00 68.75 96 ASP A C 1
ATOM 798 O O . ASP A 1 96 ? -9.428 -11.896 1.403 1.00 68.75 96 ASP A O 1
ATOM 802 N N . VAL A 1 97 ? -9.904 -9.916 0.466 1.00 70.06 97 VAL A N 1
ATOM 803 C CA . VAL A 1 97 ? -8.534 -9.376 0.506 1.00 70.06 97 VAL A CA 1
ATOM 804 C C . VAL A 1 97 ? -8.046 -9.157 1.944 1.00 70.06 97 VAL A C 1
ATOM 806 O O . VAL A 1 97 ? -6.851 -9.224 2.196 1.00 70.06 97 VAL A O 1
ATOM 809 N N . PHE A 1 98 ? -8.952 -8.908 2.898 1.00 66.19 98 PHE A N 1
ATOM 810 C CA . PHE A 1 98 ? -8.604 -8.552 4.283 1.00 66.19 98 PHE A CA 1
ATOM 811 C C . PHE A 1 98 ? -9.005 -9.610 5.331 1.00 66.19 98 PHE A C 1
ATOM 813 O O . PHE A 1 98 ? -9.110 -9.250 6.516 1.00 66.19 98 PHE A O 1
ATOM 820 N N . VAL A 1 99 ? -9.275 -10.853 4.902 1.00 5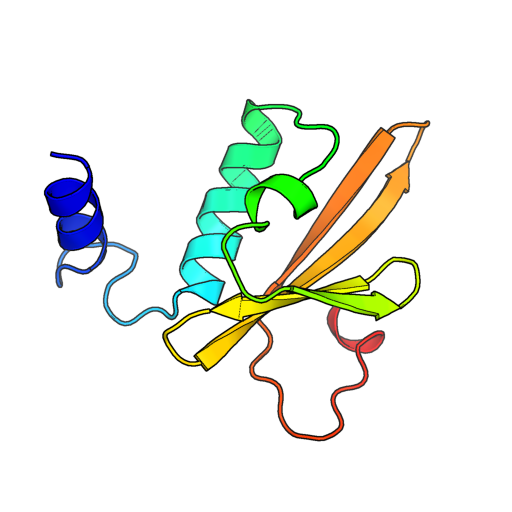8.97 99 VAL A N 1
ATOM 821 C CA . VAL A 1 99 ? -9.684 -11.991 5.758 1.00 58.97 99 VAL A CA 1
ATOM 822 C C . VAL A 1 99 ? -8.552 -12.443 6.673 1.00 58.97 99 VAL A C 1
ATOM 824 O O . VAL A 1 99 ? -7.428 -12.660 6.178 1.00 58.97 99 VAL A O 1
#